Protein AF-A0A949N1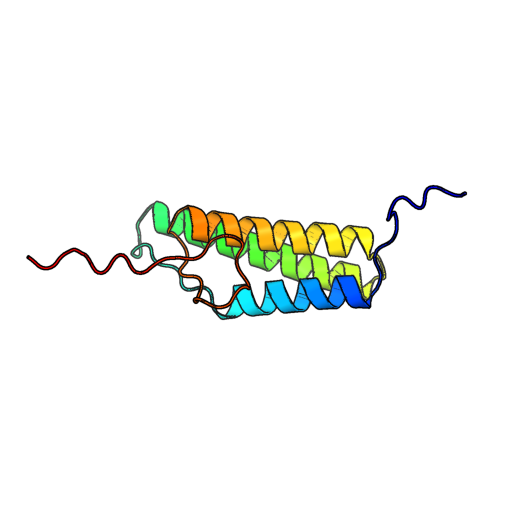G8-F1 (afdb_monomer_lite)

Sequence (108 aa):
MMNDKNTRITEEKLCRYLDITKKALDIIKILPPEGSDLKKAADDLFLMASLYYKDACHYKDQEEFVTAFACVNYAHGYIDAGVRLGLFLGDNSGIFAFEYSNVNGANK

Foldseek 3Di:
DPPPPVPDDDPVNLVVLLVLLVVLLVQKDFDDDPPDPLSVLLVVLSVQLVVLSVVLVVCVVVVVSVSSSVSSVSSLVSSQVCVVVVRIQDDPDPSHPDHDDPPPPPDD

Radius of gyration: 16.53 Å; chains: 1; bounding box: 49×30×49 Å

pLDDT: mean 85.27, std 19.85, range [34.16, 98.75]

Structure (mmCIF, N/CA/C/O backbone):
data_AF-A0A949N1G8-F1
#
_entry.id   AF-A0A949N1G8-F1
#
loop_
_atom_site.group_PDB
_atom_site.id
_atom_site.type_symbol
_atom_site.label_atom_id
_atom_site.label_alt_id
_atom_site.label_comp_id
_atom_site.label_asym_id
_atom_site.label_entity_id
_atom_site.label_seq_id
_atom_site.pdbx_PDB_ins_code
_atom_site.Cartn_x
_atom_site.Cartn_y
_atom_site.Cartn_z
_atom_site.occupancy
_atom_site.B_iso_or_equiv
_atom_site.auth_seq_id
_atom_site.auth_comp_id
_atom_site.auth_asym_id
_atom_site.auth_atom_id
_atom_site.pdbx_PDB_model_num
ATOM 1 N N . MET A 1 1 ? 33.822 -7.879 -16.040 1.00 41.16 1 MET A N 1
ATOM 2 C CA . MET A 1 1 ? 32.607 -8.223 -15.274 1.00 41.16 1 MET A CA 1
ATOM 3 C C . MET A 1 1 ? 31.911 -6.920 -14.926 1.00 41.16 1 MET A C 1
ATOM 5 O O . MET A 1 1 ? 32.455 -6.159 -14.137 1.00 41.16 1 MET A O 1
ATOM 9 N N . MET A 1 2 ? 30.795 -6.601 -15.584 1.00 44.41 2 MET A N 1
ATOM 10 C CA . MET A 1 2 ? 29.954 -5.480 -15.156 1.00 44.41 2 MET A CA 1
ATOM 11 C C . MET A 1 2 ? 29.180 -5.944 -13.927 1.00 44.41 2 MET A C 1
ATOM 13 O O . MET A 1 2 ? 28.523 -6.979 -13.949 1.00 44.41 2 MET A O 1
ATOM 17 N N . ASN A 1 3 ? 29.354 -5.216 -12.831 1.00 51.94 3 ASN A N 1
ATOM 18 C CA . ASN A 1 3 ? 28.605 -5.416 -11.606 1.00 51.94 3 ASN A CA 1
ATOM 19 C C . ASN A 1 3 ? 27.195 -4.859 -11.856 1.00 51.94 3 ASN A C 1
ATOM 21 O O . ASN A 1 3 ? 26.964 -3.665 -11.655 1.00 51.94 3 ASN A O 1
ATOM 25 N N . ASP A 1 4 ? 26.298 -5.692 -12.391 1.00 47.69 4 ASP A N 1
ATOM 26 C CA . ASP A 1 4 ? 24.895 -5.347 -12.638 1.00 47.69 4 ASP A CA 1
ATOM 27 C C . ASP A 1 4 ? 24.189 -5.136 -11.296 1.00 47.69 4 ASP A C 1
ATOM 29 O O . ASP A 1 4 ? 23.564 -6.021 -10.711 1.00 47.69 4 ASP A O 1
ATOM 33 N N . LYS A 1 5 ? 24.297 -3.918 -10.765 1.00 60.00 5 LYS A N 1
ATOM 34 C CA . LYS A 1 5 ? 23.322 -3.440 -9.792 1.00 60.00 5 LYS A CA 1
ATOM 35 C C . LYS A 1 5 ? 21.965 -3.473 -10.504 1.00 60.00 5 LYS A C 1
ATOM 37 O O . LYS A 1 5 ? 21.822 -2.826 -11.540 1.00 60.00 5 LYS A O 1
ATOM 42 N N . ASN A 1 6 ? 20.994 -4.210 -9.952 1.00 60.44 6 ASN A N 1
ATOM 43 C CA . ASN A 1 6 ? 19.592 -4.277 -10.398 1.00 60.44 6 ASN A CA 1
ATOM 44 C C . ASN A 1 6 ? 18.936 -2.877 -10.361 1.00 60.44 6 ASN A C 1
ATOM 46 O O . ASN A 1 6 ? 18.179 -2.542 -9.455 1.00 60.44 6 ASN A O 1
ATOM 50 N N . THR A 1 7 ? 19.279 -2.031 -11.330 1.00 72.56 7 THR A N 1
ATOM 51 C CA . THR A 1 7 ? 18.877 -0.618 -11.444 1.00 72.56 7 THR A CA 1
ATOM 52 C C . THR A 1 7 ? 17.599 -0.437 -12.254 1.00 72.56 7 THR A C 1
ATOM 54 O O . THR A 1 7 ? 17.110 0.680 -12.391 1.00 72.56 7 THR A O 1
ATOM 57 N N . ARG A 1 8 ? 17.053 -1.527 -12.801 1.00 81.50 8 ARG A N 1
ATOM 58 C CA . ARG A 1 8 ? 15.857 -1.531 -13.643 1.00 81.50 8 ARG A CA 1
ATOM 59 C C . ARG A 1 8 ? 14.824 -2.492 -13.070 1.00 81.50 8 ARG A C 1
ATOM 61 O O . ARG A 1 8 ? 15.170 -3.551 -12.547 1.00 81.50 8 ARG A O 1
ATOM 68 N N . ILE A 1 9 ? 13.558 -2.108 -13.176 1.00 93.00 9 ILE A N 1
ATOM 69 C CA . ILE A 1 9 ? 12.415 -2.948 -12.822 1.00 93.00 9 ILE A CA 1
ATOM 70 C C . ILE A 1 9 ? 11.846 -3.516 -14.118 1.00 93.00 9 ILE A C 1
ATOM 72 O O . ILE A 1 9 ? 11.607 -2.766 -15.059 1.00 93.00 9 ILE A O 1
ATOM 76 N N . THR A 1 10 ? 11.670 -4.836 -14.182 1.00 94.25 10 THR A N 1
ATOM 77 C CA . THR A 1 10 ? 10.981 -5.486 -15.302 1.00 94.25 10 THR A CA 1
ATOM 78 C C . THR A 1 10 ? 9.472 -5.378 -15.115 1.00 94.25 10 THR A C 1
ATOM 80 O O . THR A 1 10 ? 8.988 -5.361 -13.980 1.00 94.25 10 THR A O 1
ATOM 83 N N . GLU A 1 11 ? 8.725 -5.358 -16.219 1.00 94.25 11 GLU A N 1
ATOM 84 C CA . GLU A 1 11 ? 7.259 -5.362 -16.175 1.00 94.25 11 GLU A CA 1
ATOM 85 C C . GLU A 1 11 ? 6.731 -6.569 -15.389 1.00 94.25 11 GLU A C 1
ATOM 87 O O . GLU A 1 11 ? 5.906 -6.410 -14.497 1.00 94.25 11 GLU A O 1
ATOM 92 N N . GLU A 1 12 ? 7.286 -7.760 -15.631 1.00 96.06 12 GLU A N 1
ATOM 93 C CA . GLU A 1 12 ? 6.925 -8.984 -14.907 1.00 96.06 12 GLU A CA 1
ATOM 94 C C . GLU A 1 12 ? 7.072 -8.821 -13.386 1.00 96.06 12 GLU A C 1
ATOM 96 O O . GLU A 1 12 ? 6.172 -9.172 -12.619 1.00 96.06 12 GLU A O 1
ATOM 101 N N . LYS A 1 13 ? 8.189 -8.236 -12.928 1.00 95.31 13 LYS A N 1
ATOM 102 C CA . LYS A 1 13 ? 8.418 -7.989 -11.503 1.00 95.31 13 LYS A CA 1
ATOM 103 C C . LYS A 1 13 ? 7.415 -6.978 -10.951 1.00 95.31 13 LYS A C 1
ATOM 105 O O . LYS A 1 13 ? 6.910 -7.189 -9.852 1.00 95.31 13 LYS A O 1
ATOM 110 N N . LEU A 1 14 ? 7.136 -5.899 -11.680 1.00 97.19 14 LEU A N 1
ATOM 111 C CA . LEU A 1 14 ? 6.169 -4.886 -11.261 1.00 97.19 14 LEU A CA 1
ATOM 112 C C . LEU A 1 14 ? 4.754 -5.472 -11.155 1.00 97.19 14 LEU A C 1
ATOM 114 O O . LEU A 1 14 ? 4.126 -5.341 -10.106 1.00 97.19 14 LEU A O 1
ATOM 118 N N . CYS A 1 15 ? 4.290 -6.174 -12.192 1.00 97.25 15 CYS A N 1
ATOM 119 C CA . CYS A 1 15 ? 2.984 -6.833 -12.220 1.00 97.25 15 CYS A CA 1
ATOM 120 C C . CYS A 1 15 ? 2.838 -7.830 -11.071 1.00 97.25 15 CYS A C 1
ATOM 122 O O . CYS A 1 15 ? 1.844 -7.790 -10.354 1.00 97.25 15 CYS A O 1
ATOM 124 N N . ARG A 1 16 ? 3.871 -8.637 -10.795 1.00 97.31 16 ARG A N 1
ATOM 125 C CA . ARG A 1 16 ? 3.855 -9.561 -9.654 1.00 97.31 16 ARG A CA 1
ATOM 126 C C . ARG A 1 16 ? 3.622 -8.845 -8.320 1.00 97.31 16 ARG A C 1
ATOM 128 O O . ARG A 1 16 ? 2.858 -9.333 -7.496 1.00 97.31 16 ARG A O 1
ATOM 135 N N . TYR A 1 17 ? 4.288 -7.714 -8.083 1.00 97.75 17 TYR A N 1
ATOM 136 C CA . TYR A 1 17 ? 4.113 -6.953 -6.839 1.00 97.75 17 TYR A CA 1
ATOM 137 C C . TYR A 1 17 ? 2.740 -6.279 -6.768 1.00 97.75 17 TYR A C 1
ATOM 139 O O . TYR A 1 17 ? 2.124 -6.280 -5.705 1.00 97.75 17 TYR A O 1
ATOM 147 N N . LEU A 1 18 ? 2.238 -5.752 -7.888 1.00 98.19 18 LEU A N 1
ATOM 148 C CA . LEU A 1 18 ? 0.880 -5.213 -7.967 1.00 98.19 18 LEU A CA 1
ATOM 149 C C . LEU A 1 18 ? -0.162 -6.287 -7.646 1.00 98.19 18 LEU A C 1
ATOM 151 O O . LEU A 1 18 ? -1.050 -6.033 -6.839 1.00 98.19 18 LEU A O 1
ATOM 155 N N . ASP A 1 19 ? -0.027 -7.493 -8.194 1.00 97.75 19 ASP A N 1
ATOM 156 C CA . ASP A 1 19 ? -0.959 -8.592 -7.936 1.00 97.75 19 ASP A CA 1
ATOM 157 C C . ASP A 1 19 ? -0.953 -9.027 -6.467 1.00 97.75 19 ASP A C 1
ATOM 159 O O . ASP A 1 19 ? -2.012 -9.254 -5.881 1.00 97.75 19 ASP A O 1
ATOM 163 N N . ILE A 1 20 ? 0.230 -9.131 -5.853 1.00 96.12 20 ILE A N 1
ATOM 164 C CA . ILE A 1 20 ? 0.369 -9.484 -4.434 1.00 96.12 20 ILE A CA 1
ATOM 165 C C . ILE A 1 20 ? -0.287 -8.414 -3.553 1.00 96.12 20 ILE A C 1
ATOM 167 O O . ILE A 1 20 ? -1.120 -8.740 -2.709 1.00 96.12 20 ILE A O 1
ATOM 171 N N . THR A 1 21 ? 0.032 -7.135 -3.772 1.00 97.06 21 THR A N 1
ATOM 172 C CA . THR A 1 21 ? -0.547 -6.030 -2.992 1.00 97.06 21 THR A CA 1
ATOM 173 C C . THR A 1 21 ? -2.050 -5.899 -3.213 1.00 97.06 21 THR A C 1
ATOM 175 O O . THR A 1 21 ? -2.782 -5.639 -2.263 1.00 97.06 21 THR A O 1
ATOM 178 N N . LYS A 1 22 ? -2.538 -6.131 -4.436 1.00 97.62 22 LYS A N 1
ATOM 179 C CA . LYS A 1 22 ? -3.973 -6.120 -4.731 1.00 97.62 22 LYS A CA 1
ATOM 180 C C . LYS A 1 22 ? -4.712 -7.196 -3.952 1.00 97.62 22 LYS A C 1
ATOM 182 O O . LYS A 1 22 ? -5.698 -6.893 -3.289 1.00 97.62 22 LYS A O 1
ATOM 187 N N . LYS A 1 23 ? -4.199 -8.429 -3.987 1.00 95.38 23 LYS A N 1
ATOM 188 C CA . LYS A 1 23 ? -4.754 -9.537 -3.204 1.00 95.38 23 LYS A CA 1
ATOM 189 C C . LYS A 1 23 ? -4.779 -9.197 -1.722 1.00 95.38 23 LYS A C 1
ATOM 191 O O . LYS A 1 23 ? -5.812 -9.392 -1.102 1.00 95.38 23 LYS A O 1
ATOM 196 N N . ALA A 1 24 ? -3.691 -8.639 -1.188 1.00 94.00 24 ALA A N 1
ATOM 197 C CA . ALA A 1 24 ? -3.630 -8.206 0.203 1.00 94.00 24 ALA A CA 1
ATOM 198 C C . ALA A 1 24 ? -4.735 -7.184 0.531 1.00 94.00 24 ALA A C 1
ATOM 200 O O . ALA A 1 24 ? -5.500 -7.398 1.466 1.00 94.00 24 ALA A O 1
ATOM 201 N N . LEU A 1 25 ? -4.887 -6.124 -0.271 1.00 95.62 25 LEU A N 1
ATOM 202 C CA . LEU A 1 25 ? -5.955 -5.129 -0.095 1.00 95.62 25 LEU A CA 1
ATOM 203 C C . LEU A 1 25 ? -7.361 -5.743 -0.123 1.00 95.62 25 LEU A C 1
ATOM 205 O O . LEU A 1 25 ? -8.226 -5.299 0.626 1.00 95.62 25 LEU A O 1
ATOM 209 N N . ASP A 1 26 ? -7.583 -6.754 -0.965 1.00 94.19 26 ASP A N 1
ATOM 210 C CA . ASP A 1 26 ? -8.894 -7.386 -1.136 1.00 94.19 26 ASP A CA 1
ATOM 211 C C . ASP A 1 26 ? -9.276 -8.329 0.016 1.00 94.19 26 ASP A C 1
ATOM 213 O O . ASP A 1 26 ? -10.465 -8.530 0.267 1.00 94.19 26 ASP A O 1
ATOM 217 N N . ILE A 1 27 ? -8.297 -8.908 0.720 1.00 90.81 27 ILE A N 1
ATOM 218 C CA . ILE A 1 27 ? -8.539 -9.875 1.808 1.00 90.81 27 ILE A CA 1
ATOM 219 C C . ILE A 1 27 ? -8.443 -9.268 3.212 1.00 90.81 27 ILE A C 1
ATOM 221 O O . ILE A 1 27 ? -8.911 -9.887 4.169 1.00 90.81 27 ILE A O 1
ATOM 225 N N . ILE A 1 28 ? -7.828 -8.089 3.361 1.00 91.38 28 ILE A N 1
ATOM 226 C CA . ILE A 1 28 ? -7.645 -7.448 4.667 1.00 91.38 28 ILE A CA 1
ATOM 227 C C . ILE A 1 28 ? -8.994 -7.194 5.330 1.00 91.38 28 ILE A C 1
ATOM 229 O O . ILE A 1 28 ? -9.900 -6.581 4.764 1.00 91.38 28 ILE A O 1
ATOM 233 N N . LYS A 1 29 ? -9.086 -7.591 6.599 1.00 91.81 29 LYS A N 1
ATOM 234 C CA . LYS A 1 29 ? -10.201 -7.229 7.469 1.00 91.81 29 LYS A CA 1
ATOM 235 C C . LYS A 1 29 ? -9.729 -6.292 8.571 1.00 91.81 29 LYS A C 1
ATOM 237 O O . LYS A 1 29 ? -8.807 -6.622 9.312 1.00 91.81 29 LYS A O 1
ATOM 242 N N . ILE A 1 30 ? -10.406 -5.157 8.718 1.00 94.06 30 ILE A N 1
ATOM 243 C CA . ILE A 1 30 ? -10.162 -4.210 9.809 1.00 94.06 30 ILE A CA 1
ATOM 244 C C . ILE A 1 30 ? -10.746 -4.779 11.107 1.00 94.06 30 ILE A C 1
ATOM 246 O O . ILE A 1 30 ? -11.914 -5.170 11.149 1.00 94.06 30 ILE A O 1
ATOM 250 N N . LEU A 1 31 ? -9.914 -4.865 12.145 1.00 93.88 31 LEU A N 1
ATOM 251 C CA . LEU A 1 31 ? -10.240 -5.509 13.420 1.00 93.88 31 LEU A CA 1
ATOM 252 C C . LEU A 1 31 ? -10.755 -4.564 14.519 1.00 93.88 31 LEU A C 1
ATOM 254 O O . LEU A 1 31 ? -11.656 -4.981 15.250 1.00 93.88 31 LEU A O 1
AT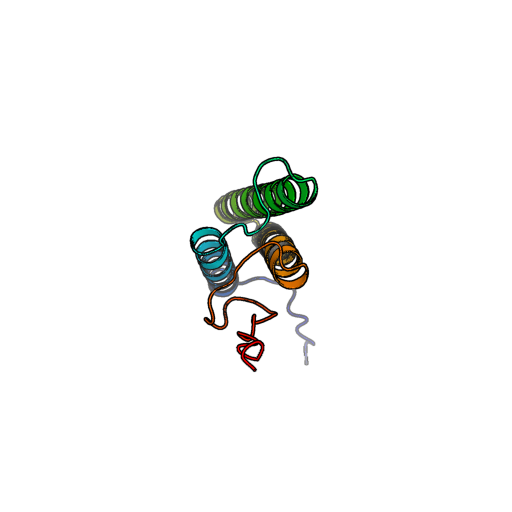OM 258 N N . PRO A 1 32 ? -10.216 -3.338 14.693 1.00 95.06 32 PRO A N 1
ATOM 259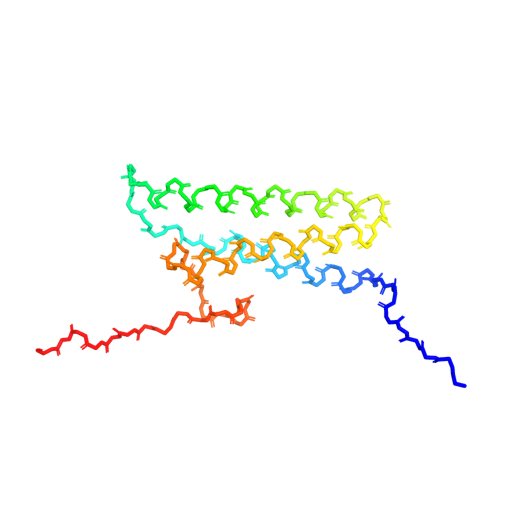 C CA . PRO A 1 32 ? -10.639 -2.470 15.785 1.00 95.06 32 PRO A CA 1
ATOM 260 C C . PRO A 1 32 ? -12.134 -2.115 15.727 1.00 95.06 32 PRO A C 1
ATOM 262 O O . PRO A 1 32 ? -12.683 -1.949 14.635 1.00 95.06 32 PRO A O 1
ATOM 265 N N . PRO A 1 33 ? -12.797 -1.952 16.888 1.00 93.00 33 PRO A N 1
ATOM 266 C CA . PRO A 1 33 ? -14.214 -1.619 16.944 1.00 93.00 33 PRO A CA 1
ATOM 267 C C . PRO A 1 33 ? -14.483 -0.202 16.432 1.00 93.00 33 PRO A C 1
ATOM 269 O O . PRO A 1 33 ? -13.682 0.716 16.648 1.00 93.00 33 PRO A O 1
ATOM 272 N N . GLU A 1 34 ? -15.648 -0.023 15.810 1.00 93.44 34 GLU A N 1
ATOM 273 C CA . GLU A 1 34 ? -16.118 1.277 15.332 1.00 93.44 34 GLU A CA 1
ATOM 274 C C . GLU A 1 34 ? -16.088 2.344 16.436 1.00 93.44 34 GLU A C 1
ATOM 276 O O . GLU A 1 34 ? -16.416 2.084 17.594 1.00 93.44 34 GLU A O 1
ATOM 281 N N . GLY A 1 35 ? -15.661 3.555 16.071 1.00 92.00 35 GLY A N 1
ATOM 282 C CA . GLY A 1 35 ? -15.536 4.694 16.987 1.00 92.00 35 GLY A CA 1
ATOM 283 C C . GLY A 1 35 ? -14.285 4.709 17.878 1.00 92.00 35 GLY A C 1
ATOM 284 O O . GLY A 1 35 ? -14.047 5.716 18.544 1.00 92.00 35 GLY A O 1
ATOM 285 N N . SER A 1 36 ? -13.460 3.655 17.882 1.00 95.69 36 SER A N 1
ATOM 286 C CA . SER A 1 36 ? -12.180 3.658 18.610 1.00 95.69 36 SER A CA 1
ATOM 287 C C . SER A 1 36 ? -11.085 4.451 17.884 1.00 95.69 36 SER A C 1
ATOM 289 O O . SER A 1 36 ? -11.078 4.558 16.658 1.00 95.69 36 SER A O 1
ATOM 291 N N . ASP A 1 37 ? -10.097 4.968 18.620 1.00 96.38 37 ASP A N 1
ATOM 292 C CA . ASP A 1 37 ? -8.945 5.636 17.992 1.00 96.38 37 ASP A CA 1
ATOM 293 C C . ASP A 1 37 ? -8.083 4.665 17.169 1.00 96.38 37 ASP A C 1
ATOM 295 O O . ASP A 1 37 ? -7.524 5.046 16.143 1.00 96.38 37 ASP A O 1
ATOM 299 N N . LEU A 1 38 ? -8.047 3.383 17.551 1.00 96.50 38 LEU A N 1
ATOM 300 C CA . LEU A 1 38 ? -7.389 2.340 16.760 1.00 96.50 38 LEU A CA 1
ATOM 301 C C . LEU A 1 38 ? -8.107 2.070 15.435 1.00 96.50 38 LEU A C 1
ATOM 303 O O . LEU A 1 38 ? -7.450 1.734 14.454 1.00 96.50 38 LEU A O 1
ATOM 307 N N . LYS A 1 39 ? -9.433 2.242 15.378 1.00 97.12 39 LYS A N 1
ATOM 308 C CA . LYS A 1 39 ? -10.187 2.142 14.125 1.00 97.12 39 LYS A CA 1
ATOM 309 C C . LYS A 1 39 ? -9.804 3.257 13.160 1.00 97.12 39 LYS A C 1
ATOM 311 O O . LYS A 1 39 ? -9.509 2.955 12.013 1.00 97.12 39 LYS A O 1
ATOM 316 N N . LYS A 1 40 ? -9.685 4.500 13.639 1.00 97.38 40 LYS A N 1
ATOM 317 C CA . LYS A 1 40 ? -9.188 5.619 12.817 1.00 97.38 40 LYS A CA 1
ATOM 318 C C . LYS A 1 40 ? -7.795 5.324 12.260 1.00 97.38 40 LYS A C 1
ATOM 320 O O . LYS A 1 40 ? -7.581 5.447 11.064 1.00 97.38 40 LYS A O 1
ATOM 325 N N . ALA A 1 41 ? -6.881 4.848 13.109 1.00 97.44 41 ALA A N 1
ATOM 326 C CA . ALA A 1 41 ? -5.541 4.468 12.668 1.00 97.44 41 ALA A CA 1
ATOM 327 C C . ALA A 1 41 ? -5.568 3.343 11.616 1.00 97.44 41 ALA A C 1
ATOM 329 O O . ALA A 1 41 ? -4.827 3.395 10.639 1.00 97.44 41 ALA A O 1
ATOM 330 N N . ALA A 1 42 ? -6.427 2.335 11.790 1.00 97.44 42 ALA A N 1
ATOM 331 C CA . ALA A 1 42 ? -6.588 1.256 10.820 1.00 97.44 42 ALA A CA 1
ATOM 332 C C . ALA A 1 42 ? -7.153 1.761 9.480 1.00 97.44 42 ALA A C 1
ATOM 334 O O . ALA A 1 42 ? -6.660 1.369 8.422 1.00 97.44 42 ALA A O 1
ATOM 335 N N . ASP A 1 43 ? -8.149 2.646 9.523 1.00 97.44 43 ASP A N 1
ATOM 336 C CA . ASP A 1 43 ? -8.755 3.247 8.335 1.00 97.44 43 ASP A CA 1
ATOM 337 C C . ASP A 1 43 ? -7.755 4.139 7.590 1.00 97.44 43 ASP A C 1
ATOM 339 O O . ASP A 1 43 ? -7.656 4.043 6.368 1.00 97.44 43 ASP A O 1
ATOM 343 N N . ASP A 1 44 ? -6.951 4.927 8.309 1.00 98.06 44 ASP A N 1
ATOM 344 C CA . ASP A 1 44 ? -5.886 5.745 7.725 1.00 98.06 44 ASP A CA 1
ATOM 345 C C . ASP A 1 44 ? -4.830 4.869 7.037 1.00 98.06 44 ASP A C 1
ATOM 347 O O . ASP A 1 44 ? -4.468 5.120 5.888 1.00 98.06 44 ASP A O 1
ATOM 351 N N . LEU A 1 45 ? -4.368 3.792 7.684 1.00 97.81 45 LEU A N 1
ATOM 352 C CA . LEU A 1 45 ? -3.421 2.851 7.072 1.00 97.81 45 LEU A CA 1
ATOM 353 C C . LEU A 1 45 ? -4.001 2.201 5.806 1.00 97.81 45 LEU A C 1
ATOM 355 O O . LEU A 1 45 ? -3.307 2.104 4.791 1.00 97.81 45 LEU A O 1
ATOM 359 N N . PHE A 1 46 ? -5.268 1.779 5.842 1.00 97.69 46 PHE A N 1
ATOM 360 C CA . PHE A 1 46 ? -5.936 1.156 4.698 1.00 97.69 46 PHE A CA 1
ATOM 361 C C . PHE A 1 46 ? -6.136 2.149 3.546 1.00 97.69 46 PHE A C 1
ATOM 363 O O . PHE A 1 46 ? -5.905 1.814 2.379 1.00 97.69 46 PHE A O 1
ATOM 370 N N . LEU A 1 47 ? -6.518 3.388 3.869 1.00 98.25 47 LEU 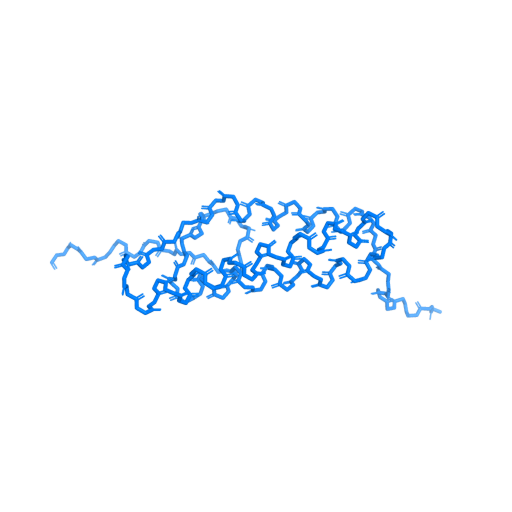A N 1
ATOM 371 C CA . LEU A 1 47 ? -6.647 4.475 2.908 1.00 98.25 47 LEU A CA 1
ATOM 372 C C . LEU A 1 47 ? -5.304 4.751 2.232 1.00 98.25 47 LEU A C 1
ATOM 374 O O . LEU A 1 47 ? -5.235 4.763 1.003 1.00 98.25 47 LEU A O 1
ATOM 378 N N . MET A 1 48 ? -4.233 4.909 3.011 1.00 98.38 48 MET A N 1
ATOM 379 C CA . MET A 1 48 ? -2.900 5.163 2.468 1.00 98.38 48 MET A CA 1
ATOM 380 C C . MET A 1 48 ? -2.4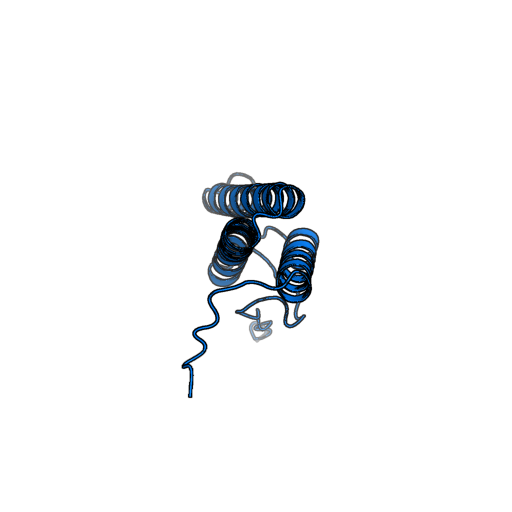22 4.008 1.583 1.00 98.38 48 MET A C 1
ATOM 382 O O . MET A 1 48 ? -1.955 4.253 0.471 1.00 98.38 48 MET A O 1
ATOM 386 N N . ALA A 1 49 ? -2.606 2.755 2.007 1.00 98.38 49 ALA A N 1
ATOM 387 C CA . ALA A 1 49 ? -2.280 1.593 1.182 1.00 98.38 49 ALA A CA 1
ATOM 388 C C . ALA A 1 49 ? -3.035 1.605 -0.162 1.00 98.38 49 ALA A C 1
ATOM 390 O O . ALA A 1 49 ? -2.441 1.389 -1.220 1.00 98.38 49 ALA A O 1
ATOM 391 N N . SER A 1 50 ? -4.332 1.916 -0.130 1.00 98.38 50 SER A N 1
ATOM 392 C CA . SER A 1 50 ? -5.190 1.967 -1.319 1.00 98.38 50 SER A CA 1
ATOM 393 C C . SER A 1 50 ? -4.800 3.095 -2.280 1.00 98.38 50 SER A C 1
ATOM 395 O O . SER A 1 50 ? -4.783 2.893 -3.497 1.00 98.38 50 SER A O 1
ATOM 397 N N . LEU A 1 51 ? -4.456 4.275 -1.751 1.00 98.62 51 LEU A N 1
ATOM 398 C CA . LEU A 1 51 ? -4.008 5.423 -2.544 1.00 98.62 51 LEU A CA 1
ATOM 399 C C . LEU A 1 51 ? -2.671 5.135 -3.233 1.00 98.62 51 LEU A C 1
ATOM 401 O O . LEU A 1 51 ? -2.574 5.280 -4.448 1.00 98.62 51 LEU A O 1
ATOM 405 N N . TYR A 1 52 ? -1.680 4.624 -2.500 1.00 98.62 52 TYR A N 1
ATOM 406 C CA . TYR A 1 52 ? -0.386 4.275 -3.090 1.00 98.62 52 TYR A CA 1
ATOM 407 C C . TYR A 1 52 ? -0.480 3.129 -4.103 1.00 98.62 52 TYR A C 1
ATOM 409 O O . TYR A 1 52 ? 0.262 3.117 -5.085 1.00 98.62 52 TYR A O 1
ATOM 417 N N . TYR A 1 53 ? -1.398 2.176 -3.913 1.00 98.75 53 TYR A N 1
ATOM 418 C CA . TYR A 1 53 ? -1.662 1.150 -4.921 1.00 98.75 53 TYR A CA 1
ATOM 419 C C . TYR A 1 53 ? -2.238 1.761 -6.205 1.00 98.75 53 TYR A C 1
ATOM 421 O O . TYR A 1 53 ? -1.795 1.428 -7.304 1.00 98.75 53 TYR A O 1
ATOM 429 N N . LYS A 1 54 ? -3.183 2.702 -6.080 1.00 98.69 54 LYS A N 1
ATOM 430 C CA . LYS A 1 54 ? -3.737 3.433 -7.226 1.00 98.69 54 LYS A CA 1
ATOM 431 C C . LYS A 1 54 ? -2.658 4.233 -7.962 1.00 98.69 54 LYS A C 1
ATOM 433 O O . LYS A 1 54 ? -2.616 4.185 -9.190 1.00 98.69 54 LYS A O 1
ATOM 438 N N . ASP A 1 55 ? -1.773 4.903 -7.229 1.00 98.62 55 ASP A N 1
ATOM 439 C CA . ASP A 1 55 ? -0.634 5.621 -7.807 1.00 98.62 55 ASP A CA 1
ATOM 440 C C . ASP A 1 55 ? 0.317 4.663 -8.527 1.00 98.62 55 ASP A C 1
ATOM 442 O O . ASP A 1 55 ? 0.769 4.948 -9.633 1.00 98.62 55 ASP A O 1
ATOM 446 N N . ALA A 1 56 ? 0.575 3.484 -7.956 1.00 98.62 56 ALA A N 1
ATOM 447 C CA . ALA A 1 56 ? 1.400 2.473 -8.603 1.00 98.62 56 ALA A CA 1
ATOM 448 C C . ALA A 1 56 ? 0.812 2.011 -9.946 1.00 98.62 56 ALA A C 1
ATOM 450 O O . ALA A 1 56 ? 1.553 1.886 -10.922 1.00 98.62 56 ALA A O 1
ATOM 451 N N . CYS A 1 57 ? -0.507 1.802 -10.020 1.00 98.44 57 CYS A N 1
ATOM 452 C CA . CYS A 1 57 ? -1.191 1.509 -11.280 1.00 98.44 57 CYS A CA 1
ATOM 453 C C . CYS A 1 57 ? -1.067 2.673 -12.273 1.00 98.44 57 CYS A C 1
ATOM 455 O O . CYS A 1 57 ? -0.724 2.447 -13.429 1.00 98.44 57 CYS A O 1
ATOM 457 N N . HIS A 1 58 ? -1.259 3.914 -11.814 1.00 98.50 58 HIS A N 1
ATOM 458 C CA . HIS A 1 58 ? -1.105 5.101 -12.654 1.00 98.50 58 HIS A CA 1
ATOM 459 C C . HIS A 1 58 ? 0.303 5.204 -13.260 1.00 98.50 58 HIS A C 1
ATOM 461 O O . HIS A 1 58 ? 0.438 5.328 -14.474 1.00 98.50 58 HIS A O 1
ATOM 467 N N . TYR A 1 59 ? 1.354 5.091 -12.444 1.00 98.00 59 TYR A N 1
ATOM 468 C CA . TYR A 1 59 ? 2.735 5.153 -12.930 1.00 98.00 59 TYR A CA 1
ATOM 469 C C . TYR A 1 59 ? 3.112 3.956 -13.804 1.00 98.00 59 TYR A C 1
ATOM 471 O O . TYR A 1 59 ? 3.906 4.110 -14.729 1.00 98.00 59 TYR A O 1
ATOM 479 N N . LYS A 1 60 ? 2.531 2.773 -13.563 1.00 97.31 60 LYS A N 1
ATOM 480 C CA . LYS A 1 60 ? 2.692 1.633 -14.472 1.00 97.31 60 LYS A CA 1
ATOM 481 C C . LYS A 1 60 ? 2.149 1.972 -15.863 1.00 97.31 60 LYS A C 1
ATOM 483 O O . LYS A 1 60 ? 2.823 1.677 -16.845 1.00 97.31 60 LYS A O 1
ATOM 488 N N . ASP A 1 61 ? 0.971 2.588 -15.945 1.00 97.75 61 ASP A N 1
ATOM 489 C CA . ASP A 1 61 ? 0.340 2.959 -17.220 1.00 97.75 61 ASP A CA 1
ATOM 490 C C . ASP A 1 61 ? 1.108 4.068 -17.963 1.00 97.75 61 ASP A C 1
ATOM 492 O O . ASP A 1 61 ? 0.984 4.190 -19.177 1.00 97.75 61 ASP A O 1
ATOM 496 N N . GLN A 1 62 ? 1.924 4.853 -17.249 1.00 97.38 62 GLN A N 1
ATOM 497 C CA . GLN A 1 62 ? 2.862 5.828 -17.826 1.00 97.38 62 GLN A CA 1
ATOM 498 C C . GLN A 1 62 ? 4.254 5.237 -18.137 1.00 97.38 62 GLN A C 1
ATOM 500 O O . GLN A 1 62 ? 5.175 5.982 -18.453 1.00 97.38 62 GLN A O 1
ATOM 505 N N . GLU A 1 63 ? 4.438 3.918 -18.009 1.00 95.25 63 GLU A N 1
ATOM 506 C CA . GLU A 1 63 ? 5.729 3.223 -18.168 1.00 95.25 63 GLU A CA 1
ATOM 507 C C . GLU A 1 63 ? 6.836 3.679 -17.185 1.00 95.25 63 GLU A C 1
ATOM 509 O O . GLU A 1 63 ? 8.016 3.349 -17.333 1.00 95.25 63 GLU A O 1
ATOM 514 N N . GLU A 1 64 ? 6.470 4.360 -16.093 1.00 96.38 64 GLU A N 1
ATOM 515 C CA . GLU A 1 64 ? 7.386 4.787 -15.032 1.00 96.38 64 GLU A CA 1
ATOM 516 C C . GLU A 1 64 ? 7.610 3.675 -13.994 1.00 96.38 64 GLU A C 1
ATOM 518 O O . GLU A 1 64 ? 7.207 3.756 -12.831 1.00 96.38 64 GLU A O 1
ATOM 523 N N . PHE A 1 65 ? 8.273 2.591 -14.402 1.00 95.44 65 PHE A N 1
ATOM 524 C CA . PHE A 1 65 ? 8.311 1.359 -13.603 1.00 95.44 65 PHE A CA 1
ATOM 525 C C . PHE A 1 65 ? 9.039 1.480 -12.262 1.00 95.44 65 PHE A C 1
ATOM 527 O O . PHE A 1 65 ? 8.678 0.788 -11.314 1.00 95.44 65 PHE A O 1
ATOM 534 N N . VAL A 1 66 ? 10.055 2.341 -12.148 1.00 95.75 66 VAL A N 1
ATOM 535 C CA . VAL A 1 66 ? 10.747 2.561 -10.864 1.00 95.75 66 VAL A CA 1
ATOM 536 C C . VAL A 1 66 ? 9.821 3.278 -9.880 1.00 95.75 66 VAL A C 1
ATOM 538 O O . VAL A 1 66 ? 9.717 2.849 -8.731 1.00 95.75 66 VAL A O 1
ATOM 541 N N . THR A 1 67 ? 9.113 4.313 -10.341 1.00 96.69 67 THR A N 1
ATOM 542 C CA . THR A 1 67 ? 8.133 5.062 -9.544 1.00 96.69 67 THR A CA 1
ATOM 543 C C . THR A 1 67 ? 6.971 4.158 -9.139 1.00 96.69 67 THR A C 1
ATOM 545 O O . THR A 1 67 ? 6.660 4.044 -7.955 1.00 96.69 67 THR A O 1
ATOM 548 N N . ALA A 1 68 ? 6.407 3.414 -10.095 1.00 97.94 68 ALA A N 1
ATOM 549 C CA . ALA A 1 68 ? 5.345 2.443 -9.846 1.00 97.94 68 ALA A CA 1
ATOM 550 C C . ALA A 1 68 ? 5.765 1.380 -8.820 1.00 97.94 68 ALA A C 1
ATOM 552 O O . ALA A 1 68 ? 5.016 1.060 -7.895 1.00 97.94 68 ALA A O 1
ATOM 553 N N . PHE A 1 69 ? 6.994 0.867 -8.945 1.00 97.50 69 PHE A N 1
ATOM 554 C CA . PHE A 1 69 ? 7.544 -0.103 -8.006 1.00 97.50 69 PHE A CA 1
ATOM 555 C C . PHE A 1 69 ? 7.719 0.495 -6.606 1.00 97.50 69 PHE A C 1
ATOM 557 O O . PHE A 1 69 ? 7.410 -0.168 -5.618 1.00 97.50 69 PHE A O 1
ATOM 564 N N . ALA A 1 70 ? 8.165 1.746 -6.487 1.00 97.56 70 ALA A N 1
ATOM 565 C CA . ALA A 1 70 ? 8.243 2.421 -5.195 1.00 97.56 70 ALA A CA 1
ATOM 566 C C . ALA A 1 70 ? 6.853 2.569 -4.550 1.00 97.56 70 ALA A C 1
ATOM 568 O O . ALA A 1 70 ? 6.677 2.181 -3.395 1.00 97.56 70 ALA A O 1
ATOM 569 N N . CYS A 1 71 ? 5.855 3.034 -5.310 1.00 98.50 71 CYS A N 1
ATOM 570 C CA . CYS A 1 71 ? 4.480 3.197 -4.836 1.00 98.50 71 CYS A CA 1
ATOM 571 C C . CYS A 1 71 ? 3.867 1.875 -4.351 1.00 98.50 71 CYS A C 1
ATOM 573 O O . CYS A 1 71 ? 3.333 1.827 -3.244 1.00 98.50 71 CYS A O 1
ATOM 575 N N . VAL A 1 72 ? 3.992 0.779 -5.113 1.00 98.56 72 VAL A N 1
ATOM 576 C CA . VAL A 1 72 ? 3.396 -0.511 -4.710 1.00 98.56 72 VAL A CA 1
ATOM 577 C C . VAL A 1 72 ? 4.064 -1.106 -3.468 1.00 98.56 72 VAL A C 1
ATOM 579 O O . VAL A 1 72 ? 3.382 -1.720 -2.649 1.00 98.56 72 VAL A O 1
ATOM 582 N N . ASN A 1 73 ? 5.375 -0.905 -3.284 1.00 97.88 73 ASN A N 1
ATOM 583 C CA . ASN A 1 73 ? 6.062 -1.336 -2.062 1.00 97.88 73 ASN A CA 1
ATOM 584 C C . ASN A 1 73 ? 5.650 -0.478 -0.859 1.00 97.88 73 ASN A C 1
ATOM 586 O O . ASN A 1 73 ? 5.507 -1.005 0.240 1.00 97.88 73 ASN A O 1
ATOM 590 N N . TYR A 1 74 ? 5.413 0.821 -1.057 1.00 97.81 74 TYR A N 1
ATOM 591 C CA . TYR A 1 74 ? 4.917 1.697 0.004 1.00 97.81 74 TYR A CA 1
ATOM 592 C C . TYR A 1 74 ? 3.482 1.333 0.413 1.00 97.81 74 TYR A C 1
ATOM 594 O O . TYR A 1 74 ? 3.186 1.231 1.602 1.00 97.81 74 TYR A O 1
ATOM 602 N N . ALA A 1 75 ? 2.622 1.021 -0.564 1.00 98.31 75 ALA A N 1
ATOM 603 C CA . ALA A 1 75 ? 1.289 0.472 -0.320 1.00 98.31 75 ALA A CA 1
ATOM 604 C C . ALA A 1 75 ? 1.346 -0.815 0.516 1.00 98.31 75 ALA A C 1
ATOM 606 O O . ALA A 1 75 ? 0.651 -0.934 1.523 1.00 98.31 75 ALA A O 1
ATOM 607 N N . HIS A 1 76 ? 2.218 -1.753 0.136 1.00 97.00 76 HIS A N 1
ATOM 608 C CA . HIS A 1 76 ? 2.399 -3.003 0.873 1.00 97.00 76 HIS A CA 1
ATOM 609 C C . HIS A 1 76 ? 2.966 -2.775 2.285 1.00 97.00 76 HIS A C 1
ATOM 611 O O . HIS A 1 76 ? 2.562 -3.441 3.231 1.00 97.00 76 HIS A O 1
ATOM 617 N N . GLY A 1 77 ? 3.841 -1.780 2.460 1.00 97.25 77 GLY A N 1
ATOM 618 C CA . GLY A 1 77 ? 4.374 -1.403 3.769 1.00 97.25 77 GLY A CA 1
ATOM 619 C C . GLY A 1 77 ? 3.297 -0.938 4.756 1.00 97.25 77 GLY A C 1
ATOM 620 O O . GLY A 1 77 ? 3.346 -1.305 5.929 1.00 97.25 77 GLY A O 1
ATOM 621 N N . TYR A 1 78 ? 2.292 -0.184 4.296 1.00 98.00 78 TYR A N 1
ATOM 622 C CA . TYR A 1 78 ? 1.142 0.193 5.132 1.00 98.00 78 TYR A CA 1
ATOM 623 C C . TYR A 1 78 ? 0.293 -1.015 5.545 1.00 98.00 78 TYR A C 1
ATOM 625 O O . TYR A 1 78 ? -0.177 -1.080 6.683 1.00 98.00 78 TYR A O 1
ATOM 633 N N . ILE A 1 79 ? 0.133 -1.984 4.642 1.00 96.19 79 ILE A N 1
ATOM 634 C CA . ILE A 1 79 ? -0.562 -3.244 4.917 1.00 96.19 79 ILE A CA 1
ATOM 635 C C . ILE A 1 79 ? 0.176 -4.036 6.000 1.00 96.19 79 ILE A C 1
ATOM 637 O O . ILE A 1 79 ? -0.420 -4.373 7.024 1.00 96.19 79 ILE A O 1
ATOM 641 N N . ASP A 1 80 ? 1.476 -4.275 5.812 1.00 94.88 80 ASP A N 1
ATOM 642 C CA . ASP A 1 80 ? 2.306 -5.003 6.775 1.00 94.88 80 ASP A CA 1
ATOM 643 C C . ASP A 1 80 ? 2.315 -4.316 8.145 1.00 94.88 80 ASP A C 1
ATOM 645 O O . ASP A 1 80 ? 2.236 -4.985 9.177 1.00 94.88 80 ASP A O 1
ATOM 649 N N . ALA A 1 81 ? 2.364 -2.979 8.179 1.00 95.44 81 ALA A N 1
ATOM 650 C CA . ALA A 1 81 ? 2.278 -2.218 9.420 1.00 95.44 81 ALA A CA 1
ATOM 651 C C . ALA A 1 81 ? 0.948 -2.465 10.147 1.00 95.44 81 ALA A C 1
ATOM 653 O O . ALA A 1 81 ? 0.949 -2.740 11.347 1.00 95.44 81 ALA A O 1
ATOM 654 N N . GLY A 1 82 ? -0.182 -2.422 9.436 1.00 95.69 82 GLY A N 1
ATOM 655 C CA . GLY A 1 82 ? -1.489 -2.685 10.036 1.00 95.69 82 GLY A CA 1
ATOM 656 C C . GLY A 1 82 ? -1.649 -4.126 10.531 1.00 95.69 82 GLY A C 1
ATOM 657 O O . GLY A 1 82 ? -2.190 -4.332 11.618 1.00 95.69 82 GLY A O 1
ATOM 658 N N . VAL A 1 83 ? -1.111 -5.119 9.814 1.00 93.31 83 VAL A N 1
ATOM 659 C CA . VAL A 1 83 ? -1.081 -6.520 10.280 1.00 93.31 83 VAL A CA 1
ATOM 660 C C . VAL A 1 83 ? -0.206 -6.655 11.528 1.00 93.31 83 VAL A C 1
ATOM 662 O O . VAL A 1 83 ? -0.633 -7.218 12.536 1.00 93.31 83 VAL A O 1
ATOM 665 N N . ARG A 1 84 ? 0.999 -6.074 11.512 1.00 91.44 84 ARG A N 1
ATOM 666 C CA . ARG A 1 84 ? 1.957 -6.143 12.627 1.00 91.44 84 ARG A CA 1
ATOM 667 C C . ARG A 1 84 ? 1.443 -5.468 13.898 1.00 91.44 84 ARG A C 1
ATOM 669 O O . ARG A 1 84 ? 1.762 -5.922 14.994 1.00 91.44 84 ARG A O 1
ATOM 676 N N . LEU A 1 85 ? 0.657 -4.402 13.756 1.00 93.00 85 LEU A N 1
ATOM 677 C CA . LEU A 1 85 ? -0.002 -3.707 14.864 1.00 93.00 85 LEU A CA 1
ATOM 678 C C . LEU A 1 85 ? -1.283 -4.414 15.345 1.00 93.00 85 LEU A C 1
ATOM 680 O O . LEU A 1 85 ? -1.891 -3.965 16.313 1.00 93.00 85 LEU A O 1
ATOM 684 N N . GLY A 1 86 ? -1.708 -5.503 14.691 1.00 92.25 86 GLY A N 1
ATOM 685 C CA . GLY A 1 86 ? -2.952 -6.207 15.011 1.00 92.25 86 GLY A CA 1
ATOM 686 C C . GLY A 1 86 ? -4.216 -5.430 14.629 1.00 92.25 86 GLY A C 1
ATOM 687 O O . GLY A 1 86 ? -5.288 -5.693 15.167 1.00 92.25 86 GLY A O 1
ATOM 688 N N . LEU A 1 87 ? -4.097 -4.458 13.722 1.00 94.62 87 LEU A N 1
ATOM 689 C CA . LEU A 1 87 ? -5.212 -3.657 13.212 1.00 94.62 87 LEU A CA 1
ATOM 690 C C . LEU A 1 87 ? -5.897 -4.337 12.023 1.00 94.62 87 LEU A C 1
ATOM 692 O O . LEU A 1 87 ? -7.099 -4.162 11.814 1.00 94.62 87 LEU A O 1
ATOM 696 N N . PHE A 1 88 ? -5.138 -5.126 11.265 1.00 94.31 88 PHE A N 1
ATOM 697 C CA . PHE A 1 88 ? -5.615 -5.906 10.131 1.00 94.31 88 PHE A CA 1
ATOM 698 C C . PHE A 1 88 ? -5.503 -7.399 10.422 1.00 94.31 88 PHE A C 1
ATOM 700 O O . PHE A 1 88 ? -4.499 -7.862 10.961 1.00 94.31 88 PHE A O 1
ATOM 707 N N . LEU A 1 89 ? -6.512 -8.159 10.006 1.00 85.69 89 LEU A N 1
ATOM 708 C CA . LEU A 1 89 ? -6.396 -9.601 9.847 1.00 85.69 89 LEU A CA 1
ATOM 709 C C . LEU A 1 89 ? -5.908 -9.879 8.426 1.00 85.69 89 LEU A C 1
ATOM 711 O O . LEU A 1 89 ? -6.661 -9.679 7.470 1.00 85.69 89 LEU A O 1
ATOM 715 N N . GLY A 1 90 ? -4.656 -10.312 8.307 1.00 66.69 90 GLY A N 1
ATOM 716 C CA . GLY A 1 90 ? -4.169 -10.994 7.113 1.00 66.69 90 GLY A CA 1
ATOM 717 C C . GLY A 1 90 ? -4.573 -12.465 7.175 1.00 66.69 90 GLY A C 1
ATOM 718 O O . GLY A 1 90 ? -4.561 -13.058 8.256 1.00 66.69 90 GLY A O 1
ATOM 719 N N . ASP A 1 91 ? -4.984 -13.053 6.053 1.00 63.06 91 ASP A N 1
ATOM 720 C CA . ASP A 1 91 ? -5.139 -14.505 6.000 1.00 63.06 91 ASP A CA 1
ATOM 721 C C . ASP A 1 91 ? -3.767 -15.207 6.064 1.00 63.06 91 ASP A C 1
ATOM 723 O O . ASP A 1 91 ? -2.712 -14.582 5.965 1.00 63.06 91 ASP A O 1
ATOM 727 N N . ASN A 1 92 ? -3.784 -16.527 6.243 1.00 57.00 92 ASN A N 1
ATOM 728 C CA . ASN A 1 92 ? -2.577 -17.344 6.381 1.00 57.00 92 ASN A CA 1
ATOM 729 C C . ASN A 1 92 ? -1.915 -17.689 5.032 1.00 57.00 92 ASN A C 1
ATOM 731 O O . ASN A 1 92 ? -1.233 -18.707 4.912 1.00 57.00 92 ASN A O 1
ATOM 735 N N . SER A 1 93 ? -2.183 -16.916 3.978 1.00 53.91 93 SER A N 1
ATOM 736 C CA . SER A 1 93 ? -1.455 -17.044 2.724 1.00 53.91 93 SER A CA 1
ATOM 737 C C . SER A 1 93 ? -0.154 -16.251 2.856 1.00 53.91 93 SER A C 1
ATOM 739 O O . SER A 1 93 ? -0.148 -15.179 3.454 1.00 53.91 93 SER A O 1
ATOM 741 N N . GLY A 1 94 ? 0.963 -16.756 2.323 1.00 60.06 94 GLY A N 1
ATOM 742 C CA . GLY A 1 94 ? 2.288 -16.108 2.380 1.00 60.06 94 GLY A CA 1
ATOM 743 C C . GLY A 1 94 ? 2.399 -14.794 1.584 1.00 60.06 94 GLY A C 1
ATOM 744 O O . GLY A 1 94 ? 3.385 -14.568 0.887 1.00 60.06 94 GLY A O 1
ATOM 745 N N . ILE A 1 95 ? 1.345 -13.980 1.617 1.00 62.84 95 ILE A N 1
ATOM 746 C CA . ILE A 1 95 ? 1.170 -12.652 1.043 1.00 62.84 95 ILE A CA 1
ATOM 747 C C . ILE A 1 95 ? 1.715 -11.580 1.996 1.00 62.84 95 ILE A C 1
ATOM 749 O O . ILE A 1 95 ? 2.190 -10.559 1.512 1.00 62.84 95 ILE A O 1
ATOM 753 N N . PHE A 1 96 ? 1.683 -11.810 3.313 1.00 62.28 96 PHE A N 1
ATOM 754 C CA . PHE A 1 96 ? 2.131 -10.853 4.331 1.00 62.28 96 PHE A CA 1
ATOM 755 C C . PHE A 1 96 ? 3.529 -11.190 4.847 1.00 62.28 96 PHE A C 1
ATOM 757 O O . PHE A 1 96 ? 3.885 -12.362 4.979 1.00 62.28 96 PHE A O 1
ATOM 764 N N . ALA A 1 97 ? 4.313 -10.175 5.221 1.00 60.28 97 ALA A N 1
ATOM 765 C CA . ALA A 1 97 ? 5.612 -10.410 5.860 1.00 60.28 97 ALA A CA 1
ATOM 766 C C . ALA A 1 97 ? 5.481 -10.972 7.293 1.00 60.28 97 ALA A C 1
ATOM 768 O O . ALA A 1 97 ? 6.447 -11.511 7.840 1.00 60.28 97 ALA A O 1
ATOM 769 N N . PHE A 1 98 ? 4.298 -10.841 7.906 1.00 54.97 98 PHE A N 1
ATOM 770 C CA . PHE A 1 98 ? 3.997 -11.300 9.260 1.00 54.97 98 PHE A CA 1
ATOM 771 C C . PHE A 1 98 ? 2.667 -12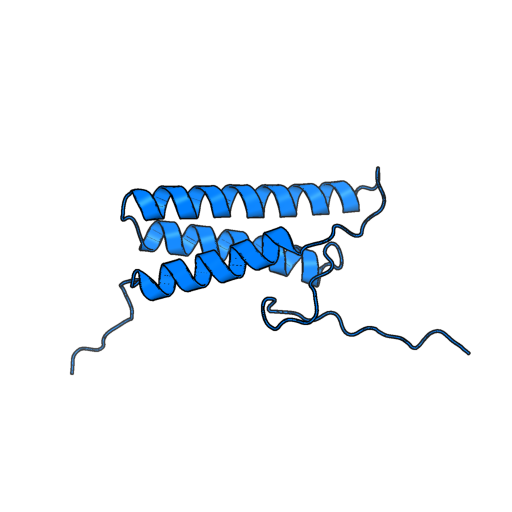.055 9.287 1.00 54.97 98 PHE A C 1
ATOM 773 O O . PHE A 1 98 ? 1.627 -11.505 8.937 1.00 54.97 98 PHE A O 1
ATOM 780 N N . GLU A 1 99 ? 2.707 -13.309 9.731 1.00 54.59 99 GLU A N 1
ATOM 781 C CA . GLU A 1 99 ? 1.530 -14.169 9.865 1.00 54.59 99 GLU A CA 1
ATOM 782 C C . GLU A 1 99 ? 0.938 -14.058 11.275 1.00 54.59 99 GLU A C 1
ATOM 784 O O . GLU A 1 99 ? 1.664 -13.997 12.274 1.00 54.59 99 GLU A O 1
ATOM 789 N N . TYR A 1 100 ? -0.393 -14.050 11.369 1.00 47.16 100 TYR A N 1
ATOM 790 C CA . TYR A 1 100 ? -1.086 -14.114 12.652 1.00 47.16 100 TYR A CA 1
ATOM 791 C C . TYR A 1 100 ? -1.290 -15.582 13.042 1.00 47.16 100 TYR A C 1
ATOM 793 O O . TYR A 1 100 ? -2.223 -16.244 12.587 1.00 47.16 100 TYR A O 1
ATOM 801 N N . SER A 1 101 ? -0.433 -16.109 13.914 1.00 47.72 101 SER A N 1
ATOM 802 C CA . SER A 1 101 ? -0.682 -17.404 14.548 1.00 47.72 101 SER A CA 1
ATOM 803 C C . SER A 1 101 ? -1.899 -17.269 15.460 1.00 47.72 101 SER A C 1
ATOM 805 O O . SER A 1 101 ? -1.868 -16.506 16.425 1.00 47.72 101 SER A O 1
ATOM 807 N N . ASN A 1 102 ? -2.965 -18.022 15.191 1.00 39.97 102 ASN A N 1
ATOM 808 C CA . ASN A 1 102 ? -4.055 -18.199 16.146 1.00 39.97 102 ASN A CA 1
ATOM 809 C C . ASN A 1 102 ? -3.462 -18.722 17.464 1.00 39.97 102 ASN A C 1
ATOM 811 O O . ASN A 1 102 ? -3.152 -19.909 17.584 1.00 39.97 102 ASN A O 1
ATOM 815 N N . VAL A 1 103 ? -3.308 -17.857 18.469 1.00 44.16 103 VAL A N 1
ATOM 816 C CA . VAL A 1 103 ? -3.009 -18.284 19.838 1.00 44.16 103 VAL A CA 1
ATOM 817 C C . VAL A 1 103 ? -4.316 -18.803 20.439 1.00 44.16 103 VAL A C 1
ATOM 819 O O . VAL A 1 103 ? -4.925 -18.188 21.309 1.00 44.16 103 VAL A O 1
ATOM 822 N N . ASN A 1 104 ? -4.774 -19.958 19.952 1.00 40.62 104 ASN A N 1
ATOM 823 C CA . ASN A 1 104 ? -5.762 -20.772 20.649 1.00 40.62 104 ASN A CA 1
ATOM 824 C C . ASN A 1 104 ? -5.072 -21.393 21.869 1.00 40.62 104 ASN A C 1
ATOM 826 O O . ASN A 1 104 ? -4.590 -22.521 21.827 1.00 40.62 104 ASN A O 1
ATOM 830 N N . GLY A 1 105 ? -4.987 -20.608 22.943 1.00 38.59 105 GLY A N 1
ATOM 831 C CA . GLY A 1 105 ? -4.425 -21.018 24.229 1.00 38.59 105 GLY A CA 1
ATOM 832 C C . GLY A 1 105 ? -5.169 -20.479 25.453 1.00 38.59 105 GLY A C 1
ATOM 833 O O . GLY A 1 105 ? -4.715 -20.709 26.566 1.00 38.59 105 GLY A O 1
ATOM 834 N N . ALA A 1 106 ? -6.305 -19.794 25.287 1.00 35.94 106 ALA A N 1
ATOM 835 C CA . ALA A 1 106 ? -7.163 -19.385 26.400 1.00 35.94 106 ALA A CA 1
ATOM 836 C C . ALA A 1 106 ? -8.398 -20.293 26.478 1.00 35.94 106 ALA A C 1
ATOM 838 O O . ALA A 1 106 ? -9.507 -19.903 26.127 1.00 35.94 106 ALA A O 1
ATOM 839 N N . ASN A 1 107 ? -8.180 -21.539 26.897 1.00 37.06 107 ASN A N 1
ATOM 840 C CA . ASN A 1 107 ? -9.225 -22.350 27.514 1.00 37.06 107 ASN A CA 1
ATOM 841 C C . ASN A 1 107 ? -8.589 -23.378 28.460 1.00 37.06 107 ASN A C 1
ATOM 843 O O . ASN A 1 107 ? -8.403 -24.545 28.110 1.00 37.06 107 ASN A O 1
ATOM 847 N N . LYS A 1 108 ? -8.235 -22.914 29.661 1.00 34.16 108 LYS A N 1
ATOM 848 C CA . LYS A 1 108 ? -8.457 -23.641 30.913 1.00 34.16 108 LYS A CA 1
ATOM 849 C C . LYS A 1 108 ? -8.393 -22.694 32.102 1.00 34.16 108 LYS A C 1
ATOM 851 O O . LYS A 1 108 ? -7.505 -21.817 32.085 1.00 34.16 108 LYS A O 1
#

Secondary structure (DSSP, 8-state):
----------HHHHHHHHHHHHHHHHH-EE-SPTTSHHHHHHHHHHHHHHHHHHHHHHHHHTT-HHHHHHHHHHHHHHHHHHHHTTSEE--SSTTSSS----------